Protein AF-A0A3D1F8P2-F1 (afdb_monomer_lite)

Radius of gyration: 15.71 Å; chains: 1; bounding box: 44×35×39 Å

Structure (mmCIF, N/CA/C/O backbone):
data_AF-A0A3D1F8P2-F1
#
_entry.id   AF-A0A3D1F8P2-F1
#
loop_
_atom_site.group_PDB
_atom_site.id
_atom_site.type_symbol
_atom_site.label_atom_id
_atom_site.label_alt_id
_atom_site.label_comp_id
_atom_site.label_asym_id
_atom_site.label_entity_id
_atom_site.label_seq_id
_atom_site.pdbx_PDB_ins_code
_atom_site.Cartn_x
_atom_site.Cartn_y
_atom_site.Cartn_z
_atom_site.occupancy
_atom_site.B_iso_or_equiv
_atom_site.auth_seq_id
_atom_site.auth_comp_id
_atom_site.auth_asym_id
_atom_site.auth_atom_id
_atom_site.pdbx_PDB_model_num
ATOM 1 N N . MET A 1 1 ? -7.743 -12.279 7.496 1.00 60.94 1 MET A N 1
ATOM 2 C CA . MET A 1 1 ? -7.333 -11.566 6.265 1.00 60.94 1 MET A CA 1
ATOM 3 C C . MET A 1 1 ? -6.453 -10.342 6.553 1.00 60.94 1 MET A C 1
ATOM 5 O O . MET A 1 1 ? -5.265 -10.421 6.288 1.00 60.94 1 MET A O 1
ATOM 9 N N . ALA A 1 2 ? -6.965 -9.255 7.155 1.00 74.44 2 ALA A N 1
ATOM 10 C CA . ALA A 1 2 ? -6.192 -8.013 7.368 1.00 74.44 2 ALA A CA 1
ATOM 11 C C . ALA A 1 2 ? -4.872 -8.211 8.143 1.00 74.44 2 ALA A C 1
ATOM 13 O O . ALA A 1 2 ? -3.833 -7.721 7.720 1.00 74.44 2 ALA A O 1
ATOM 14 N N . ALA A 1 3 ? -4.883 -9.006 9.221 1.00 84.06 3 ALA A N 1
ATOM 15 C CA . ALA A 1 3 ? -3.668 -9.309 9.984 1.00 84.06 3 ALA A CA 1
ATOM 16 C C . ALA A 1 3 ? -2.593 -10.033 9.151 1.00 84.06 3 ALA A C 1
ATOM 18 O O . ALA A 1 3 ? -1.409 -9.776 9.336 1.00 84.06 3 ALA A O 1
ATOM 19 N N . PHE A 1 4 ? -2.996 -10.902 8.217 1.00 87.81 4 PHE A N 1
ATOM 20 C CA . PHE A 1 4 ? -2.060 -11.574 7.317 1.00 87.81 4 PHE A CA 1
ATOM 21 C C . PHE A 1 4 ? -1.411 -10.562 6.372 1.00 87.81 4 PHE A C 1
ATOM 23 O O . PHE A 1 4 ? -0.189 -10.479 6.333 1.00 87.81 4 PHE A O 1
ATOM 30 N N . VAL A 1 5 ? -2.215 -9.742 5.686 1.00 89.81 5 VAL A N 1
ATOM 31 C CA . VAL A 1 5 ? -1.716 -8.705 4.763 1.00 89.81 5 VAL A CA 1
ATOM 32 C C . VAL A 1 5 ? -0.749 -7.764 5.483 1.00 89.81 5 VAL A C 1
ATOM 34 O O . VAL A 1 5 ? 0.358 -7.527 5.007 1.00 89.81 5 VAL A O 1
ATOM 37 N N . GLU A 1 6 ? -1.121 -7.299 6.676 1.00 89.88 6 GLU A N 1
ATOM 38 C CA . GLU A 1 6 ? -0.274 -6.432 7.497 1.00 89.88 6 GLU A CA 1
ATOM 39 C C . GLU A 1 6 ? 1.068 -7.076 7.855 1.00 89.88 6 GLU A C 1
ATOM 41 O O . GLU A 1 6 ? 2.120 -6.444 7.775 1.00 89.88 6 GLU A O 1
ATOM 46 N N . GLN A 1 7 ? 1.047 -8.341 8.265 1.00 92.94 7 GLN A N 1
ATOM 47 C CA . GLN A 1 7 ? 2.243 -9.016 8.754 1.00 92.94 7 GLN A CA 1
ATOM 48 C C . GLN A 1 7 ? 3.129 -9.544 7.635 1.00 92.94 7 GLN A C 1
ATOM 50 O O . GLN A 1 7 ? 4.332 -9.689 7.848 1.00 92.94 7 GLN A O 1
ATOM 55 N N . LYS A 1 8 ? 2.556 -9.881 6.480 1.00 95.00 8 LYS A N 1
ATOM 56 C CA . LYS A 1 8 ? 3.219 -10.686 5.450 1.00 95.00 8 LYS A CA 1
ATOM 57 C C . LYS A 1 8 ? 3.419 -9.951 4.133 1.00 95.00 8 LYS A C 1
ATOM 59 O O . LYS A 1 8 ? 4.404 -10.252 3.468 1.00 95.00 8 LYS A O 1
ATOM 64 N N . CYS A 1 9 ? 2.555 -8.995 3.799 1.00 95.06 9 CYS A N 1
ATOM 65 C CA . CYS A 1 9 ? 2.541 -8.341 2.487 1.00 95.06 9 CYS A CA 1
ATOM 66 C C . CYS A 1 9 ? 2.844 -6.837 2.548 1.00 95.06 9 CYS A C 1
ATOM 68 O O . CYS A 1 9 ? 3.105 -6.243 1.510 1.00 95.06 9 CYS A O 1
ATOM 70 N N . LEU A 1 10 ? 2.823 -6.197 3.728 1.00 95.94 10 LEU A N 1
ATOM 71 C CA . LEU A 1 10 ? 3.276 -4.807 3.843 1.00 95.94 10 LEU A CA 1
ATOM 72 C C . LEU A 1 10 ? 4.784 -4.712 3.593 1.00 95.94 10 LEU A C 1
ATOM 74 O O . LEU A 1 10 ? 5.586 -5.338 4.291 1.00 95.94 10 LEU A O 1
ATOM 78 N N . SER A 1 11 ? 5.159 -3.875 2.644 1.00 95.75 11 SER A N 1
ATOM 79 C CA . SER A 1 11 ? 6.530 -3.643 2.218 1.00 95.75 11 SER A CA 1
ATOM 80 C C . SER A 1 11 ? 6.831 -2.155 2.273 1.00 95.75 11 SER A C 1
ATOM 82 O O . SER A 1 11 ? 5.960 -1.320 2.028 1.00 95.75 11 SER A O 1
ATOM 84 N N . GLU A 1 12 ? 8.071 -1.832 2.614 1.00 96.56 12 GLU A N 1
ATOM 85 C CA . GLU A 1 12 ? 8.606 -0.482 2.542 1.00 96.56 12 GLU A CA 1
ATOM 86 C C . GLU A 1 12 ? 9.723 -0.478 1.507 1.00 96.56 12 GLU A C 1
ATOM 88 O O . GLU A 1 12 ? 10.631 -1.306 1.568 1.00 96.56 12 GLU A O 1
ATOM 93 N N . VAL A 1 13 ? 9.616 0.411 0.525 1.00 96.25 13 VAL A N 1
ATOM 94 C CA . VAL A 1 13 ? 10.505 0.447 -0.635 1.00 96.25 13 VAL A CA 1
ATOM 95 C C . VAL A 1 13 ? 10.944 1.875 -0.916 1.00 96.25 13 VAL A C 1
ATOM 97 O O . VAL A 1 13 ? 10.225 2.833 -0.629 1.00 96.25 13 VAL A O 1
ATOM 100 N N . THR A 1 14 ? 12.124 2.026 -1.512 1.00 95.69 14 THR A N 1
ATOM 101 C CA . THR A 1 14 ? 12.536 3.313 -2.080 1.00 95.69 14 THR A CA 1
ATOM 102 C C . THR A 1 14 ? 11.933 3.437 -3.473 1.00 95.69 14 THR A C 1
ATOM 104 O O . THR A 1 14 ? 12.201 2.609 -4.338 1.00 95.69 14 THR A O 1
ATOM 107 N N . PHE A 1 15 ? 11.128 4.470 -3.690 1.00 93.12 15 PHE A N 1
ATOM 108 C CA . PHE A 1 15 ? 10.532 4.800 -4.977 1.00 93.12 15 PHE A CA 1
ATOM 109 C C . PHE A 1 15 ? 11.195 6.048 -5.561 1.00 93.12 15 PHE A C 1
ATOM 111 O O . PHE A 1 15 ? 11.477 7.004 -4.833 1.00 93.12 15 PHE A O 1
ATOM 118 N N . VAL A 1 16 ? 11.433 6.035 -6.872 1.00 89.56 16 VAL A N 1
ATOM 119 C CA . VAL A 1 16 ? 11.933 7.191 -7.620 1.00 89.56 16 VAL A CA 1
ATOM 120 C C . VAL A 1 16 ? 10.774 7.759 -8.424 1.00 89.56 16 VAL A C 1
ATOM 122 O O . VAL A 1 16 ? 10.231 7.095 -9.302 1.00 89.56 16 VAL A O 1
ATOM 125 N N . THR A 1 17 ? 10.362 8.978 -8.101 1.00 82.44 17 THR A N 1
ATOM 126 C CA . THR A 1 17 ? 9.307 9.683 -8.833 1.00 82.44 17 THR A CA 1
ATOM 127 C C . THR A 1 17 ? 9.806 10.132 -10.209 1.00 82.44 17 THR A C 1
ATOM 129 O O . THR A 1 17 ? 11.007 10.196 -10.465 1.00 82.44 17 THR A O 1
ATOM 132 N N . GLY A 1 18 ? 8.886 10.507 -11.104 1.00 76.44 18 GLY A N 1
ATOM 133 C CA . GLY A 1 18 ? 9.238 10.971 -12.456 1.00 76.44 18 GLY A CA 1
ATOM 134 C C . GLY A 1 18 ? 10.118 12.232 -12.506 1.00 76.44 18 GLY A C 1
ATOM 135 O O . GLY A 1 18 ? 10.694 12.524 -13.546 1.00 76.44 18 GLY A O 1
ATOM 136 N N . ASP A 1 19 ? 10.244 12.964 -11.396 1.00 81.44 19 ASP A N 1
ATOM 137 C CA . ASP A 1 19 ? 11.149 14.108 -11.216 1.00 81.44 19 ASP A CA 1
ATOM 138 C C . ASP A 1 19 ? 12.451 13.738 -10.470 1.00 81.44 19 ASP A C 1
ATOM 140 O O . ASP A 1 19 ? 13.106 14.601 -9.888 1.00 81.44 19 ASP A O 1
ATOM 144 N N . ASN A 1 20 ? 12.831 12.454 -10.476 1.00 84.56 20 ASN A N 1
ATOM 145 C CA . ASN A 1 20 ? 14.032 11.892 -9.845 1.00 84.56 20 ASN A CA 1
ATOM 146 C C . ASN A 1 20 ? 14.136 12.071 -8.321 1.00 84.56 20 ASN A C 1
ATOM 148 O O . ASN A 1 20 ? 15.196 11.815 -7.738 1.00 84.56 20 ASN A O 1
ATOM 152 N N . ARG A 1 21 ? 13.056 12.454 -7.631 1.00 89.44 21 ARG A N 1
ATOM 153 C CA . ARG A 1 21 ? 13.056 12.459 -6.165 1.00 89.44 21 ARG A CA 1
ATOM 154 C C . ARG A 1 21 ? 12.946 11.031 -5.643 1.00 89.44 21 ARG A C 1
ATOM 156 O O . ARG A 1 21 ? 12.125 10.236 -6.092 1.00 89.44 21 ARG A O 1
ATOM 163 N N . LYS A 1 22 ? 13.780 10.711 -4.655 1.00 93.56 22 LYS A N 1
ATOM 164 C CA . LYS A 1 22 ? 13.695 9.455 -3.909 1.00 93.56 22 LYS A CA 1
ATOM 165 C C . LYS A 1 22 ? 12.769 9.647 -2.723 1.00 93.56 22 LYS A C 1
ATOM 167 O O . LYS A 1 22 ? 12.924 10.607 -1.968 1.00 93.56 22 LYS A O 1
ATOM 172 N N . MET A 1 23 ? 11.838 8.726 -2.537 1.00 94.31 23 MET A N 1
ATOM 173 C CA . MET A 1 23 ? 10.964 8.720 -1.374 1.00 94.31 23 MET A CA 1
ATOM 174 C C . MET A 1 23 ? 10.708 7.302 -0.882 1.00 94.31 23 MET A C 1
ATOM 176 O O . MET A 1 23 ? 10.646 6.358 -1.665 1.00 94.31 23 MET A O 1
ATOM 180 N N . THR A 1 24 ? 10.533 7.162 0.425 1.00 96.69 24 THR A N 1
ATOM 181 C CA . THR A 1 24 ? 10.129 5.897 1.032 1.00 96.69 24 THR A CA 1
ATOM 182 C C . THR A 1 24 ? 8.621 5.727 0.896 1.00 96.69 24 THR A C 1
ATOM 184 O O . THR A 1 24 ? 7.851 6.586 1.335 1.00 96.69 24 THR A O 1
ATOM 187 N N . VAL A 1 25 ? 8.202 4.615 0.296 1.00 97.06 25 VAL A N 1
ATOM 188 C CA . VAL A 1 25 ? 6.796 4.255 0.111 1.00 97.06 25 VAL A CA 1
ATOM 189 C C . VAL A 1 25 ? 6.524 2.951 0.843 1.00 97.06 25 VAL A C 1
ATOM 191 O O . VAL A 1 25 ? 7.180 1.939 0.616 1.00 97.06 25 VAL A O 1
ATOM 194 N N . THR A 1 26 ? 5.528 2.980 1.714 1.00 98.00 26 THR A N 1
ATOM 195 C CA . THR A 1 26 ? 5.003 1.837 2.442 1.00 98.00 26 THR A CA 1
ATOM 196 C C . THR A 1 26 ? 3.652 1.467 1.849 1.00 98.00 26 THR A C 1
ATOM 198 O O . THR A 1 26 ? 2.749 2.300 1.754 1.00 98.00 26 THR A O 1
ATOM 201 N N . GLY A 1 27 ? 3.485 0.201 1.492 1.00 97.44 27 GLY A N 1
ATOM 202 C CA . GLY A 1 27 ? 2.237 -0.304 0.941 1.00 97.44 27 GLY A CA 1
ATOM 203 C C . GLY A 1 27 ? 2.232 -1.819 0.839 1.00 97.44 27 GLY A C 1
ATOM 204 O O . GLY A 1 27 ? 3.048 -2.493 1.456 1.00 97.44 27 GLY A O 1
ATOM 205 N N . VAL A 1 28 ? 1.266 -2.359 0.113 1.00 97.19 28 VAL A N 1
ATOM 206 C CA . VAL A 1 28 ? 1.031 -3.795 -0.029 1.00 97.19 28 VAL A CA 1
ATOM 207 C C . VAL A 1 28 ? 1.723 -4.306 -1.286 1.00 97.19 28 VAL A C 1
ATOM 209 O O . VAL A 1 28 ? 1.529 -3.761 -2.371 1.00 97.19 28 VAL A O 1
ATOM 212 N N . ASP A 1 29 ? 2.507 -5.363 -1.134 1.00 96.25 29 ASP A N 1
ATOM 213 C CA . ASP A 1 29 ? 3.005 -6.183 -2.233 1.00 96.25 29 ASP A CA 1
ATOM 214 C C . ASP A 1 29 ? 1.922 -7.200 -2.660 1.00 96.25 29 ASP A C 1
ATOM 216 O O . ASP A 1 29 ? 1.106 -7.633 -1.844 1.00 96.25 29 ASP A O 1
ATOM 220 N N . PHE A 1 30 ? 1.917 -7.598 -3.934 1.00 92.56 30 PHE A N 1
ATOM 221 C CA . PHE A 1 30 ? 1.011 -8.614 -4.487 1.00 92.56 30 PHE A CA 1
ATOM 222 C C . PHE A 1 30 ? 1.162 -9.980 -3.812 1.00 92.56 30 PHE A C 1
ATOM 224 O O . PHE A 1 30 ? 0.223 -10.773 -3.788 1.00 92.56 30 PHE A O 1
ATOM 231 N N . VAL A 1 31 ? 2.347 -10.266 -3.274 1.00 93.00 31 VAL A N 1
ATOM 232 C CA . VAL A 1 31 ? 2.666 -11.537 -2.621 1.00 93.00 31 VAL A CA 1
ATOM 233 C C . VAL A 1 31 ? 3.303 -11.295 -1.259 1.00 93.00 31 VAL A C 1
ATOM 235 O O . VAL A 1 31 ? 3.792 -10.205 -0.964 1.00 93.00 31 VAL A O 1
ATOM 238 N N . ASP A 1 32 ? 3.321 -12.318 -0.406 1.00 93.81 32 ASP A N 1
ATOM 239 C CA . ASP A 1 32 ? 4.055 -12.215 0.849 1.00 93.81 32 ASP A CA 1
ATOM 240 C C . ASP A 1 32 ? 5.579 -12.158 0.632 1.00 93.81 32 ASP A C 1
ATOM 242 O O . ASP A 1 32 ? 6.113 -12.586 -0.394 1.00 93.81 32 ASP A O 1
ATOM 246 N N . ARG A 1 33 ? 6.307 -11.662 1.639 1.00 91.75 33 ARG A N 1
ATOM 247 C CA . ARG A 1 33 ? 7.769 -11.489 1.565 1.00 91.75 33 ARG A CA 1
ATOM 248 C C . ARG A 1 33 ? 8.543 -12.780 1.271 1.00 91.75 33 ARG A C 1
ATOM 250 O O . ARG A 1 33 ? 9.602 -12.705 0.654 1.00 91.75 33 ARG A O 1
ATOM 257 N N . ASN A 1 34 ? 8.068 -13.950 1.705 1.00 92.44 34 ASN A N 1
ATOM 258 C CA . ASN A 1 34 ? 8.744 -15.215 1.397 1.00 92.44 34 ASN A CA 1
ATOM 259 C C . ASN A 1 34 ? 8.538 -15.577 -0.072 1.00 92.44 34 ASN A C 1
ATOM 261 O O . ASN A 1 34 ? 9.479 -16.004 -0.743 1.00 92.44 34 ASN A O 1
ATOM 265 N N . ARG A 1 35 ? 7.328 -15.352 -0.592 1.00 92.56 35 ARG A N 1
ATOM 266 C CA . ARG A 1 35 ? 7.043 -15.563 -2.007 1.00 92.56 35 ARG A CA 1
ATOM 267 C C . ARG A 1 35 ? 7.836 -14.603 -2.889 1.00 92.56 35 ARG A C 1
ATOM 269 O O . ARG A 1 35 ? 8.432 -15.078 -3.850 1.00 92.56 35 ARG A O 1
ATOM 276 N N . ALA A 1 36 ? 7.932 -13.319 -2.541 1.00 92.50 36 ALA A N 1
ATOM 277 C CA . ALA A 1 36 ? 8.758 -12.351 -3.274 1.00 92.50 36 ALA A CA 1
ATOM 278 C C . ALA A 1 36 ? 10.218 -12.831 -3.402 1.00 92.50 36 ALA A C 1
ATOM 280 O O . ALA A 1 36 ? 10.756 -12.885 -4.507 1.00 92.50 36 ALA A O 1
ATOM 281 N N . LYS A 1 37 ? 10.806 -13.322 -2.298 1.00 91.56 37 LYS A N 1
ATOM 282 C CA . LYS A 1 37 ? 12.144 -13.942 -2.300 1.00 91.56 37 LYS A CA 1
ATOM 283 C C . LYS A 1 37 ? 12.225 -15.168 -3.208 1.00 91.56 37 LYS A C 1
ATOM 285 O O . LYS A 1 37 ? 13.173 -15.291 -3.972 1.00 91.56 37 LYS A O 1
ATOM 290 N N . SER A 1 38 ? 11.232 -16.060 -3.160 1.00 93.12 38 SER A N 1
ATOM 291 C CA . SER A 1 38 ? 11.202 -17.251 -4.028 1.00 93.12 38 SER A CA 1
ATOM 292 C C . SER A 1 38 ? 11.075 -16.919 -5.519 1.00 93.12 38 SER A C 1
ATOM 294 O O . SER A 1 38 ? 11.456 -17.728 -6.356 1.00 93.12 38 SER A O 1
ATOM 296 N N . LEU A 1 39 ? 10.537 -15.740 -5.847 1.00 92.12 39 LEU A N 1
ATOM 297 C CA . LEU A 1 39 ? 10.445 -15.216 -7.210 1.00 92.12 39 LEU A CA 1
ATOM 298 C C . LEU A 1 39 ? 11.720 -14.473 -7.640 1.00 92.12 39 LEU A C 1
ATOM 300 O O . LEU A 1 39 ? 11.776 -13.979 -8.761 1.00 92.12 39 LEU A O 1
ATOM 304 N N . GLY A 1 40 ? 12.727 -14.368 -6.766 1.00 92.12 40 GLY A N 1
ATOM 305 C CA . GLY A 1 40 ? 13.995 -13.712 -7.075 1.00 92.12 40 GLY A CA 1
ATOM 306 C C . GLY A 1 40 ? 13.882 -12.202 -7.276 1.00 92.12 40 GLY A C 1
ATOM 307 O O . GLY A 1 40 ? 14.703 -11.634 -7.992 1.00 92.12 40 GLY A O 1
ATOM 308 N N . ARG A 1 41 ? 12.879 -11.544 -6.675 1.00 92.50 41 ARG A N 1
ATOM 309 C CA . ARG A 1 41 ? 12.717 -10.089 -6.772 1.00 92.50 41 ARG A CA 1
ATOM 310 C C . ARG A 1 41 ? 12.660 -9.399 -5.418 1.00 92.50 41 ARG A C 1
ATOM 312 O O . ARG A 1 41 ? 12.205 -9.964 -4.420 1.00 92.50 41 ARG A O 1
ATOM 319 N N . GLU A 1 42 ? 13.053 -8.134 -5.430 1.00 92.06 42 GLU A N 1
ATOM 320 C CA . GLU A 1 42 ? 12.872 -7.242 -4.295 1.00 92.06 42 GLU A CA 1
ATOM 321 C C . GLU A 1 42 ? 11.380 -6.986 -4.016 1.00 92.06 42 GLU A C 1
ATOM 323 O O . GLU A 1 42 ? 10.532 -7.104 -4.918 1.00 92.06 42 GLU A O 1
ATOM 328 N N . PRO A 1 43 ? 11.026 -6.626 -2.770 1.00 93.94 43 PRO A N 1
ATOM 329 C CA . PRO A 1 43 ? 9.685 -6.166 -2.453 1.00 93.94 43 PRO A CA 1
ATOM 330 C C . PRO A 1 43 ? 9.287 -4.963 -3.314 1.00 93.94 43 PRO A C 1
ATOM 332 O O . PRO A 1 43 ? 10.108 -4.101 -3.631 1.00 93.94 43 PRO A O 1
ATOM 335 N N . LEU A 1 44 ? 8.005 -4.882 -3.651 1.00 95.56 44 LEU A N 1
ATOM 336 C CA . LEU A 1 44 ? 7.410 -3.749 -4.357 1.00 95.56 44 LEU A CA 1
ATOM 337 C C . LEU A 1 44 ? 6.112 -3.331 -3.669 1.00 95.56 44 LEU A C 1
ATOM 339 O O . LEU A 1 44 ? 5.545 -4.072 -2.868 1.00 95.56 44 LEU A O 1
ATOM 343 N N . VAL A 1 45 ? 5.622 -2.141 -4.000 1.00 97.12 45 VAL A N 1
ATOM 344 C CA . VAL A 1 45 ? 4.307 -1.665 -3.568 1.00 97.12 45 VAL A CA 1
ATOM 345 C C . VAL A 1 45 ? 3.370 -1.591 -4.766 1.00 97.12 45 VAL A C 1
ATOM 347 O O . VAL A 1 45 ? 3.678 -0.937 -5.760 1.00 97.12 45 VAL A O 1
ATOM 350 N N . SER A 1 46 ? 2.216 -2.244 -4.650 1.00 96.12 46 SER A N 1
ATOM 351 C CA . SER A 1 46 ? 1.077 -2.107 -5.553 1.00 96.12 46 SER A CA 1
ATOM 352 C C . SER A 1 46 ? 0.139 -1.016 -5.050 1.00 96.12 46 SER A C 1
ATOM 354 O O . SER A 1 46 ? -0.376 -1.097 -3.931 1.00 96.12 46 SER A O 1
ATOM 356 N N . PHE A 1 47 ? -0.120 0.005 -5.866 1.00 95.50 47 PHE A N 1
ATOM 357 C CA . PHE A 1 47 ? -0.981 1.115 -5.449 1.00 95.50 47 PHE A CA 1
ATOM 358 C C . PHE A 1 47 ? -2.443 0.686 -5.312 1.00 95.50 47 PHE A C 1
ATOM 360 O O . PHE A 1 47 ? -3.101 1.087 -4.356 1.00 95.50 47 PHE A O 1
ATOM 367 N N . GLU A 1 48 ? -2.924 -0.190 -6.195 1.00 94.38 48 GLU A N 1
ATOM 368 C CA . GLU A 1 48 ? -4.269 -0.771 -6.128 1.00 94.38 48 GLU A CA 1
ATOM 369 C C . GLU A 1 48 ? -4.514 -1.488 -4.795 1.00 94.38 48 GLU A C 1
ATOM 371 O O . GLU A 1 48 ? -5.373 -1.073 -4.015 1.00 94.38 48 GLU A O 1
ATOM 376 N N . TRP A 1 49 ? -3.701 -2.501 -4.483 1.00 94.94 49 TRP A N 1
ATOM 377 C CA . TRP A 1 49 ? -3.861 -3.293 -3.260 1.00 94.94 49 TRP A CA 1
ATOM 378 C C . TRP A 1 49 ? -3.655 -2.453 -1.998 1.00 94.94 49 TRP A C 1
ATOM 380 O O . TRP A 1 49 ? -4.316 -2.666 -0.978 1.00 94.94 49 TRP A O 1
ATOM 390 N N . SER A 1 50 ? -2.776 -1.451 -2.063 1.00 97.12 50 SER A N 1
ATOM 391 C CA . SER A 1 50 ? -2.550 -0.533 -0.946 1.00 97.12 50 SER A CA 1
ATOM 392 C C . SER A 1 50 ? -3.753 0.377 -0.693 1.00 97.12 50 SER A C 1
ATOM 394 O O . SER A 1 50 ? -4.172 0.533 0.456 1.00 97.12 50 SER A O 1
ATOM 396 N N . PHE A 1 51 ? -4.356 0.955 -1.734 1.00 95.75 51 PHE A N 1
ATOM 397 C CA . PHE A 1 51 ? -5.566 1.762 -1.572 1.00 95.75 51 PHE A CA 1
ATOM 398 C C . PHE A 1 51 ? -6.782 0.912 -1.195 1.00 95.75 51 PHE A C 1
ATOM 400 O O . PHE A 1 51 ? -7.595 1.346 -0.378 1.00 95.75 51 PHE A O 1
ATOM 407 N N . GLN A 1 52 ? -6.872 -0.326 -1.681 1.00 93.25 52 GLN A N 1
ATOM 408 C CA . GLN A 1 52 ? -7.893 -1.273 -1.241 1.00 93.25 52 GLN A CA 1
ATOM 409 C C . GLN A 1 52 ? -7.756 -1.599 0.256 1.00 93.25 52 GLN A C 1
ATOM 411 O O . GLN A 1 52 ? -8.758 -1.612 0.972 1.00 93.25 52 GLN A O 1
ATOM 416 N N . LEU A 1 53 ? -6.530 -1.768 0.771 1.00 94.62 53 LEU A N 1
ATOM 417 C CA . LEU A 1 53 ? -6.288 -1.919 2.211 1.00 94.62 53 LEU A CA 1
ATOM 418 C C . LEU A 1 53 ? -6.667 -0.651 2.994 1.00 94.62 53 LEU A C 1
ATOM 420 O O . LEU A 1 53 ? -7.267 -0.747 4.065 1.00 94.62 53 LEU A O 1
ATOM 424 N N . ALA A 1 54 ? -6.364 0.538 2.465 1.00 94.94 54 ALA A N 1
ATOM 425 C CA . ALA A 1 54 ? -6.788 1.797 3.077 1.00 94.94 54 ALA A CA 1
ATOM 426 C C . ALA A 1 54 ? -8.322 1.912 3.152 1.00 94.94 54 ALA A C 1
ATOM 428 O O . ALA A 1 54 ? -8.844 2.378 4.168 1.00 94.94 54 ALA A O 1
ATOM 429 N N . ASN A 1 55 ? -9.039 1.446 2.123 1.00 92.19 55 ASN A N 1
ATOM 430 C CA . ASN A 1 55 ? -10.500 1.386 2.130 1.00 92.19 55 ASN A CA 1
ATOM 431 C C . ASN A 1 55 ? -11.025 0.359 3.148 1.00 92.19 55 ASN A C 1
ATOM 433 O O . 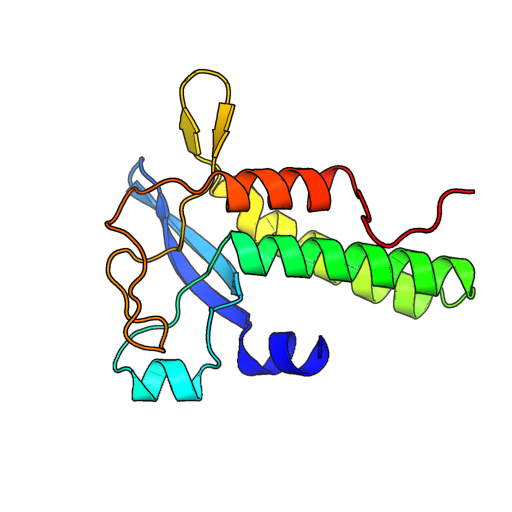ASN A 1 55 ? -11.932 0.656 3.920 1.00 92.19 55 ASN A O 1
ATOM 437 N N . ALA A 1 56 ? -10.398 -0.818 3.236 1.00 91.69 56 ALA A N 1
ATOM 438 C CA . ALA A 1 56 ? -10.748 -1.826 4.237 1.00 91.69 56 ALA A CA 1
ATOM 439 C C . ALA A 1 56 ? -10.571 -1.305 5.675 1.00 91.69 56 ALA A C 1
ATOM 441 O O . ALA A 1 56 ? -11.407 -1.565 6.540 1.00 91.69 56 ALA A O 1
ATOM 442 N N . TYR A 1 57 ? -9.519 -0.524 5.944 1.00 93.94 57 TYR A N 1
ATOM 443 C CA . TYR A 1 57 ? -9.355 0.135 7.241 1.00 93.94 57 TYR A CA 1
ATOM 444 C C . TYR A 1 57 ? -10.453 1.149 7.544 1.00 93.94 57 TYR A C 1
ATOM 446 O O . TYR A 1 57 ? -10.844 1.253 8.702 1.00 93.94 57 TYR A O 1
ATOM 454 N N . LEU A 1 58 ? -10.963 1.870 6.544 1.00 92.62 58 LEU A N 1
ATOM 455 C CA . LEU A 1 58 ? -12.094 2.768 6.759 1.00 92.62 58 LEU A CA 1
ATOM 456 C C . LEU A 1 58 ? -13.366 2.002 7.133 1.00 92.62 58 LEU A C 1
ATOM 458 O O . LEU A 1 58 ? -14.076 2.422 8.043 1.00 92.62 58 LEU A O 1
ATOM 462 N N . ARG A 1 59 ? -13.655 0.884 6.458 1.00 90.81 59 ARG A N 1
ATOM 463 C CA . ARG A 1 59 ? -14.813 0.054 6.815 1.00 90.81 59 ARG A CA 1
ATOM 464 C C . ARG A 1 59 ? -14.684 -0.463 8.245 1.00 90.81 59 ARG A C 1
ATOM 466 O O . ARG A 1 59 ?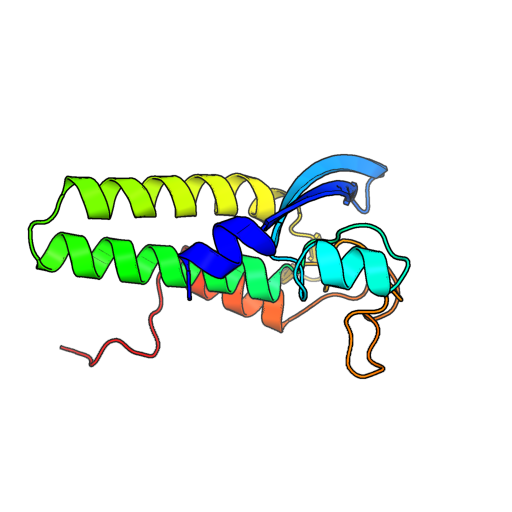 -15.581 -0.248 9.048 1.00 90.81 59 ARG A O 1
ATOM 473 N N . LEU A 1 60 ? -13.524 -1.012 8.610 1.00 91.94 60 LEU A N 1
ATOM 474 C CA . LEU A 1 60 ? -13.277 -1.457 9.986 1.00 91.94 60 LEU A CA 1
ATOM 475 C C . LEU A 1 60 ? -13.386 -0.315 11.003 1.00 91.94 60 LEU A C 1
ATOM 477 O O . LEU A 1 60 ? -13.904 -0.523 12.094 1.00 91.94 60 LEU A O 1
ATOM 481 N N . GLU A 1 61 ? -12.899 0.881 10.672 1.00 94.00 61 GLU A N 1
ATOM 482 C CA . GLU A 1 61 ? -13.094 2.073 11.498 1.00 94.00 61 GLU A CA 1
ATOM 483 C C . GLU A 1 61 ? -14.587 2.310 11.766 1.00 94.00 61 GLU A C 1
ATOM 485 O O . GLU A 1 61 ? -14.973 2.324 12.932 1.00 94.00 61 GLU A O 1
ATOM 490 N N . ARG A 1 62 ? -15.413 2.395 10.715 1.00 92.31 62 ARG A N 1
ATOM 491 C CA . ARG A 1 62 ? -16.864 2.633 10.811 1.00 92.31 62 ARG A CA 1
ATOM 492 C C . ARG A 1 62 ? -17.604 1.529 11.562 1.00 92.31 62 ARG A C 1
ATOM 494 O O . ARG A 1 62 ? -18.385 1.833 12.458 1.00 92.31 62 ARG A O 1
ATOM 501 N N . ASP A 1 63 ? -17.316 0.264 11.259 1.00 92.69 63 ASP A N 1
ATOM 502 C CA . ASP A 1 63 ? -17.935 -0.881 11.940 1.00 92.69 63 ASP A CA 1
ATOM 503 C C . ASP A 1 63 ? -17.658 -0.823 13.451 1.00 92.69 63 ASP A C 1
ATOM 505 O O . ASP A 1 63 ? -18.548 -1.019 14.278 1.00 92.69 63 ASP A O 1
ATOM 509 N N . PHE A 1 64 ? -16.419 -0.505 13.848 1.00 95.62 64 PHE A N 1
ATOM 510 C CA . PHE A 1 64 ? -16.090 -0.375 15.265 1.00 95.62 64 PHE A CA 1
ATOM 511 C C . PHE A 1 64 ? -16.666 0.889 15.913 1.00 95.62 64 PHE A C 1
ATOM 513 O O . PHE A 1 64 ? -16.893 0.861 17.122 1.00 95.62 64 PHE A O 1
ATOM 520 N N . GLU A 1 65 ? -16.915 1.968 15.167 1.00 95.56 65 GLU A N 1
ATOM 521 C CA . GLU A 1 65 ? -17.648 3.137 15.677 1.00 95.56 65 GLU A CA 1
ATOM 522 C C . GLU A 1 65 ? -19.109 2.796 15.962 1.00 95.56 65 GLU A C 1
ATOM 524 O O . GLU A 1 65 ? -19.578 3.067 17.066 1.00 95.56 65 GLU A O 1
ATOM 529 N N . GLN A 1 66 ? -19.788 2.124 15.029 1.00 94.50 66 GLN A N 1
ATOM 530 C CA . GL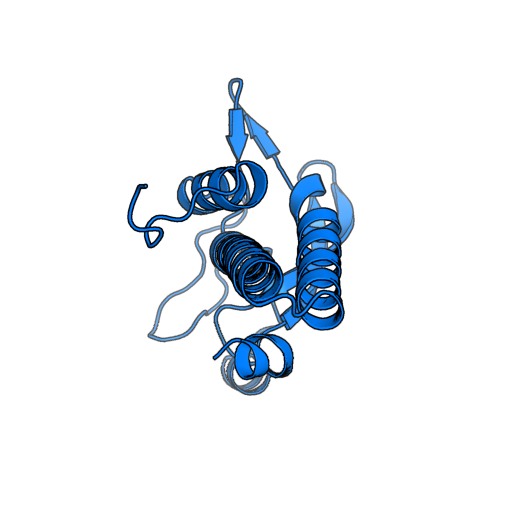N A 1 66 ? -21.177 1.680 15.193 1.00 94.50 66 GLN A CA 1
ATOM 531 C C . GLN A 1 66 ? -21.346 0.731 16.388 1.00 94.50 66 GLN A C 1
ATOM 533 O O . GLN A 1 66 ? -22.335 0.798 17.110 1.00 94.50 66 GLN A O 1
ATOM 538 N N . LEU A 1 67 ? -20.343 -0.110 16.655 1.00 96.69 67 LEU A N 1
ATOM 539 C CA . LEU A 1 67 ? -20.323 -1.011 17.813 1.00 96.69 67 LEU A CA 1
ATOM 540 C C . LEU A 1 67 ? -19.887 -0.334 19.130 1.00 96.69 67 LEU A C 1
ATOM 542 O O . LEU A 1 67 ? -19.675 -1.029 20.125 1.00 96.69 67 LEU A O 1
ATOM 546 N N . GLY A 1 68 ? -19.651 0.983 19.150 1.00 97.56 68 GLY A N 1
ATOM 547 C CA . GLY A 1 68 ? -19.165 1.713 20.330 1.00 97.56 68 GLY A CA 1
ATOM 548 C C . GLY A 1 68 ? -17.722 1.373 20.742 1.00 97.56 68 GLY A C 1
ATOM 549 O O . GLY A 1 68 ? -17.244 1.776 21.804 1.00 97.56 68 GLY A O 1
ATOM 550 N N . GLN A 1 69 ? -16.974 0.646 19.909 1.00 98.12 69 GLN A N 1
ATOM 551 C CA . GLN A 1 69 ? -15.609 0.186 20.183 1.00 98.12 69 GLN A CA 1
ATOM 552 C C . GLN A 1 69 ? -14.568 1.244 19.780 1.00 98.12 69 GLN A C 1
ATOM 554 O O . GLN A 1 69 ? -13.664 0.994 18.975 1.00 98.12 69 GLN A O 1
ATOM 559 N N . VAL A 1 70 ? -14.644 2.421 20.409 1.00 97.00 70 VAL A N 1
ATOM 560 C CA . VAL A 1 70 ? -13.864 3.633 20.075 1.00 97.00 70 VAL A CA 1
ATOM 561 C C . VAL A 1 70 ? -12.357 3.376 19.936 1.00 97.00 70 VAL A C 1
ATOM 563 O O . VAL A 1 70 ? -11.706 3.886 19.022 1.00 97.00 70 VAL A O 1
ATOM 566 N N . ARG A 1 71 ? -11.766 2.546 20.81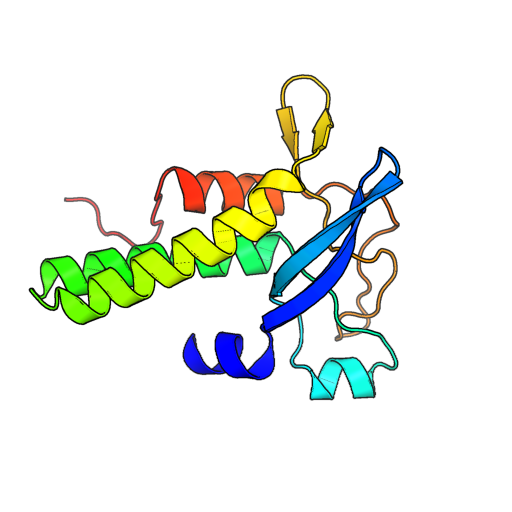1 1.00 97.69 71 ARG A N 1
ATOM 567 C CA . ARG A 1 71 ? -10.327 2.221 20.745 1.00 97.69 71 ARG A CA 1
ATOM 568 C C . ARG A 1 71 ? -9.954 1.478 19.459 1.00 97.69 71 ARG A C 1
ATOM 570 O O . ARG A 1 71 ? -8.900 1.751 18.883 1.00 97.69 71 ARG A O 1
ATOM 577 N N . LYS A 1 72 ? -10.797 0.545 19.003 1.00 96.94 72 LYS A N 1
ATOM 578 C CA . LYS A 1 72 ? -10.553 -0.211 17.767 1.00 96.94 72 LYS A CA 1
ATOM 579 C C . LYS A 1 72 ? -10.792 0.661 16.540 1.00 96.94 72 LYS A C 1
ATOM 581 O O . LYS A 1 72 ? -9.944 0.654 15.652 1.00 96.94 72 LYS A O 1
ATOM 586 N N . ALA A 1 73 ? -11.844 1.475 16.540 1.00 97.00 73 ALA A N 1
ATOM 587 C CA . ALA A 1 73 ? -12.076 2.464 15.490 1.00 97.00 73 ALA A CA 1
ATOM 588 C C . ALA A 1 73 ? -10.856 3.381 15.299 1.00 97.00 73 ALA A C 1
ATOM 590 O O . ALA A 1 73 ? -10.265 3.443 14.219 1.00 97.00 73 ALA A O 1
ATOM 591 N N . LYS A 1 74 ? -10.370 3.985 16.395 1.00 97.81 74 LYS A N 1
ATOM 592 C CA . LYS A 1 74 ? -9.172 4.839 16.385 1.00 97.81 74 LYS A CA 1
ATOM 593 C C . LYS A 1 74 ? -7.932 4.111 15.856 1.00 97.81 74 LYS A C 1
ATOM 595 O O . LYS A 1 74 ? -7.142 4.703 15.122 1.00 97.81 74 LYS A O 1
ATOM 600 N N . LYS A 1 75 ? -7.748 2.830 16.199 1.00 97.38 75 LYS A N 1
ATOM 601 C CA . LYS A 1 75 ? -6.638 2.010 15.683 1.00 97.38 75 LYS A CA 1
ATOM 602 C C . LYS A 1 75 ? -6.663 1.936 14.154 1.00 97.38 75 LYS A C 1
ATOM 604 O O . LYS A 1 75 ? -5.617 2.126 13.534 1.00 97.38 75 LYS A O 1
ATOM 609 N N . TYR A 1 76 ? -7.819 1.672 13.549 1.00 95.81 76 TYR A N 1
ATOM 610 C CA . TYR A 1 76 ? -7.929 1.561 12.092 1.00 95.81 76 TYR A CA 1
ATOM 611 C C . TYR A 1 76 ? -7.863 2.914 11.384 1.00 95.81 76 TYR A C 1
ATOM 613 O O . TYR A 1 76 ? -7.163 3.015 10.375 1.00 95.81 76 TYR A O 1
ATOM 621 N N . ARG A 1 77 ? -8.416 3.976 11.985 1.00 96.38 77 ARG A N 1
ATOM 622 C CA . ARG A 1 77 ? -8.210 5.362 11.531 1.00 96.38 77 ARG A CA 1
ATOM 623 C C . ARG A 1 77 ? -6.725 5.698 11.387 1.00 96.38 77 ARG A C 1
ATOM 625 O O . ARG A 1 77 ? -6.288 6.166 10.338 1.00 96.38 77 ARG A O 1
ATOM 632 N N . ILE A 1 78 ? -5.928 5.417 12.422 1.00 97.81 78 ILE A N 1
ATOM 633 C CA . ILE A 1 78 ? -4.481 5.689 12.418 1.00 97.81 78 ILE A CA 1
ATOM 634 C C . ILE A 1 78 ? -3.773 4.881 11.326 1.00 97.81 78 ILE A C 1
ATOM 636 O O . ILE A 1 78 ? -2.919 5.417 10.620 1.00 97.81 78 ILE A O 1
ATOM 640 N N . LYS A 1 79 ? -4.115 3.597 11.168 1.00 96.69 79 LYS A N 1
ATOM 641 C CA . LYS A 1 79 ? -3.533 2.743 10.122 1.00 96.69 79 LYS A CA 1
ATOM 642 C C . LYS A 1 79 ? -3.833 3.274 8.721 1.00 96.69 79 LYS A C 1
ATOM 644 O O . LYS A 1 79 ? -2.910 3.405 7.920 1.00 96.69 79 LYS A O 1
ATOM 649 N N . ARG A 1 80 ? -5.088 3.648 8.456 1.00 95.56 80 ARG A N 1
ATOM 650 C CA . ARG A 1 80 ? -5.508 4.284 7.202 1.00 95.56 80 ARG A CA 1
ATOM 651 C C . ARG A 1 80 ? -4.726 5.564 6.937 1.00 95.56 80 ARG A C 1
ATOM 653 O O . ARG A 1 80 ? -4.157 5.711 5.863 1.00 95.56 80 ARG A O 1
ATOM 660 N N . GLN A 1 81 ? -4.656 6.466 7.914 1.00 96.94 81 GLN A N 1
ATOM 661 C CA . GLN A 1 81 ? -3.949 7.742 7.770 1.00 96.94 81 GLN A CA 1
ATOM 662 C C . GLN A 1 81 ? -2.459 7.551 7.468 1.00 96.94 81 GLN A C 1
ATOM 664 O O . GLN A 1 81 ? -1.928 8.226 6.590 1.00 96.94 81 GLN A O 1
ATOM 669 N N . LYS A 1 82 ? -1.789 6.614 8.153 1.00 97.19 82 LYS A N 1
ATOM 670 C CA . LYS A 1 82 ? -0.381 6.285 7.883 1.00 97.19 82 LYS A CA 1
ATOM 671 C C . LYS A 1 82 ? -0.180 5.790 6.453 1.00 97.19 82 LYS A C 1
ATOM 673 O O . LYS A 1 82 ? 0.723 6.267 5.772 1.00 97.19 82 LYS A O 1
ATOM 678 N N . LEU A 1 83 ? -1.039 4.878 6.000 1.00 96.94 83 LEU A N 1
ATOM 679 C CA . LEU A 1 83 ? -0.957 4.316 4.657 1.00 96.94 83 LEU A CA 1
ATOM 680 C C . LEU A 1 83 ? -1.216 5.390 3.587 1.00 96.94 83 LEU A C 1
ATOM 682 O O . LEU A 1 83 ? -0.401 5.569 2.690 1.00 96.94 83 LEU A O 1
ATOM 686 N N . LEU A 1 84 ? -2.275 6.193 3.734 1.00 96.69 84 LEU A N 1
ATOM 687 C CA . LEU A 1 84 ? -2.569 7.299 2.814 1.00 96.69 84 LEU A CA 1
ATOM 688 C C . LEU A 1 84 ? -1.442 8.340 2.773 1.00 96.69 84 LEU A C 1
ATOM 690 O O . LEU A 1 84 ? -1.074 8.792 1.693 1.00 96.69 84 LEU A O 1
ATOM 694 N N . LYS A 1 85 ? -0.843 8.686 3.920 1.00 96.94 85 LYS A N 1
ATOM 695 C CA . LYS A 1 85 ? 0.300 9.612 3.969 1.00 96.94 85 LYS A CA 1
ATOM 696 C C . LYS A 1 85 ? 1.489 9.109 3.144 1.00 96.94 85 LYS A C 1
ATOM 698 O O . LYS A 1 85 ? 2.224 9.927 2.600 1.00 96.94 85 LYS A O 1
ATOM 703 N N . SER A 1 86 ? 1.670 7.793 3.054 1.00 96.94 86 SER A N 1
ATOM 704 C CA . SER A 1 86 ? 2.734 7.191 2.254 1.00 96.94 86 SER A CA 1
ATOM 705 C C . SER A 1 86 ? 2.395 7.121 0.761 1.00 96.94 86 SER A C 1
ATOM 707 O O . SER A 1 86 ? 3.245 7.421 -0.072 1.00 96.94 86 SER A O 1
ATOM 709 N N . LEU A 1 87 ? 1.148 6.785 0.415 1.00 96.00 87 LEU A N 1
ATOM 710 C CA . LEU A 1 87 ? 0.735 6.571 -0.977 1.00 96.00 87 LEU A CA 1
ATOM 711 C C . LEU A 1 87 ? 0.449 7.870 -1.738 1.00 96.00 87 LEU A C 1
ATOM 713 O O . LEU A 1 87 ? 0.827 8.000 -2.899 1.00 96.00 87 LEU A O 1
ATOM 717 N N . LEU A 1 88 ? -0.239 8.833 -1.112 1.00 94.56 88 LEU A N 1
ATOM 718 C CA . LEU A 1 88 ? -0.747 10.024 -1.804 1.00 94.56 88 LEU A CA 1
ATOM 719 C C . LEU A 1 88 ? 0.334 10.865 -2.504 1.00 94.56 88 LEU A C 1
ATOM 721 O O . LEU A 1 88 ? 0.066 11.303 -3.624 1.00 94.56 88 LEU A O 1
ATOM 725 N N . PRO A 1 89 ? 1.539 11.076 -1.933 1.00 93.06 89 PRO A N 1
ATOM 726 C CA . PRO A 1 89 ? 2.566 11.882 -2.592 1.00 93.06 89 PRO A CA 1
ATOM 727 C C . PRO A 1 89 ? 3.123 11.268 -3.886 1.00 93.06 89 PRO A C 1
ATOM 729 O O . PRO A 1 89 ? 3.776 11.977 -4.645 1.00 93.06 89 PRO A O 1
ATOM 732 N N . VAL A 1 90 ? 2.855 9.984 -4.157 1.00 92.69 90 VAL A N 1
ATOM 733 C CA . VAL A 1 90 ? 3.292 9.289 -5.382 1.00 92.69 90 VAL A CA 1
ATOM 734 C C . VAL A 1 90 ? 2.391 9.598 -6.589 1.00 92.69 90 VAL A C 1
ATOM 736 O O . VAL A 1 90 ? 2.688 9.195 -7.711 1.00 92.69 90 VAL A O 1
ATOM 739 N N . ALA A 1 91 ? 1.279 10.312 -6.389 1.00 91.88 91 ALA A N 1
ATOM 740 C CA . ALA A 1 91 ? 0.351 10.634 -7.466 1.00 91.88 91 ALA A CA 1
ATOM 741 C C . ALA A 1 91 ? 1.045 11.405 -8.602 1.00 91.88 91 ALA A C 1
ATOM 743 O O . ALA A 1 91 ? 1.685 12.437 -8.390 1.00 91.88 91 ALA A O 1
ATOM 744 N N . ILE A 1 92 ? 0.862 10.926 -9.828 1.00 89.75 92 ILE A N 1
ATOM 745 C CA . ILE A 1 92 ? 1.377 11.529 -11.052 1.00 89.75 92 ILE A CA 1
ATOM 746 C C . ILE A 1 92 ? 0.252 12.343 -11.689 1.00 89.75 92 ILE A C 1
ATOM 748 O O . ILE A 1 92 ? -0.828 11.823 -11.973 1.00 89.75 92 ILE A O 1
ATOM 752 N N . LYS A 1 93 ? 0.512 13.629 -11.932 1.00 88.00 93 LYS A N 1
ATOM 753 C CA . LYS A 1 93 ? -0.399 14.516 -12.665 1.00 88.00 93 LYS A CA 1
ATOM 754 C C . LYS A 1 93 ? -0.229 14.311 -14.168 1.00 88.00 93 LYS A C 1
ATOM 756 O O . LYS A 1 93 ? 0.883 14.454 -14.669 1.00 88.00 93 LYS A O 1
ATOM 761 N N . ARG A 1 94 ? -1.321 14.027 -14.879 1.00 82.44 94 ARG A N 1
ATOM 762 C CA . ARG A 1 94 ? -1.386 13.941 -16.350 1.00 82.44 94 ARG A CA 1
ATOM 763 C C . ARG A 1 94 ? -2.739 14.457 -16.827 1.00 82.44 94 ARG A C 1
ATOM 765 O O . ARG A 1 94 ? -3.751 14.076 -16.256 1.00 82.44 94 ARG A O 1
ATOM 772 N N . GLU A 1 95 ? -2.743 15.310 -17.853 1.00 78.50 95 GLU A N 1
ATOM 773 C CA . GLU A 1 95 ? -3.952 15.699 -18.611 1.00 78.50 95 GLU A CA 1
ATOM 774 C C . GLU A 1 95 ? -5.154 16.114 -17.733 1.00 78.50 95 GLU A C 1
ATOM 776 O O . GLU A 1 95 ? -6.289 15.711 -17.956 1.00 78.50 95 GLU A O 1
ATOM 781 N N . GLY A 1 96 ? -4.903 16.910 -16.687 1.00 78.25 96 GLY A N 1
ATOM 782 C CA . GLY A 1 96 ? -5.952 17.394 -15.777 1.00 78.25 96 GLY A CA 1
ATOM 783 C C . GLY A 1 96 ? -6.407 16.393 -14.705 1.00 78.25 96 GLY A C 1
ATOM 784 O O . GLY A 1 96 ? -7.224 16.749 -13.859 1.00 78.25 96 GLY A O 1
ATOM 785 N N . GLY A 1 97 ? -5.850 15.180 -14.683 1.00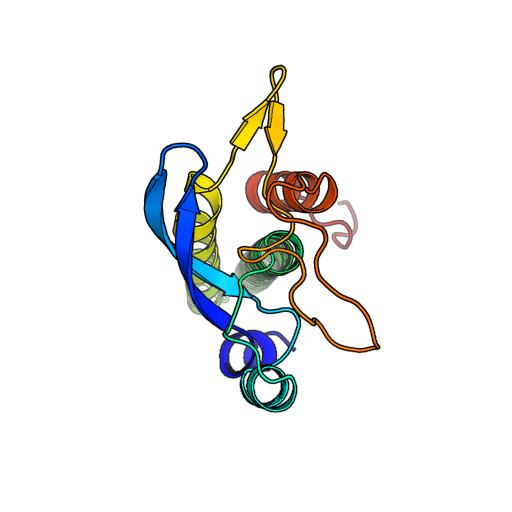 82.00 97 GLY A N 1
ATOM 786 C CA . GLY A 1 97 ? -6.125 14.142 -13.692 1.00 82.00 97 GLY A CA 1
ATOM 787 C C . GLY A 1 97 ? -4.916 13.756 -12.835 1.00 82.00 97 GLY A C 1
ATOM 788 O O . GLY A 1 97 ? -3.768 14.138 -13.091 1.00 82.00 97 GLY A O 1
ATOM 789 N N . LEU A 1 98 ? -5.193 12.965 -11.797 1.00 87.06 98 LEU A N 1
ATOM 790 C CA . LEU A 1 98 ? -4.193 12.259 -10.997 1.00 87.06 98 LEU A CA 1
ATOM 791 C C . LEU A 1 98 ? -4.287 10.766 -11.294 1.00 87.06 98 LEU A C 1
ATOM 793 O O . LEU A 1 98 ? -5.376 10.198 -11.289 1.00 87.06 98 LEU A O 1
ATOM 797 N N . SER A 1 99 ? -3.139 10.130 -11.492 1.00 90.62 99 SER A N 1
ATOM 798 C CA . SER A 1 99 ? -3.030 8.679 -11.585 1.00 90.62 99 SER A CA 1
ATOM 799 C C . SER A 1 99 ? -1.880 8.178 -10.726 1.00 90.62 99 SER A C 1
ATOM 801 O O . SER A 1 99 ? -1.006 8.941 -10.321 1.00 90.62 99 SER A O 1
ATOM 803 N N . TYR A 1 100 ? -1.862 6.879 -10.463 1.00 93.06 100 TYR A N 1
ATOM 804 C CA . TYR A 1 100 ? -0.755 6.214 -9.785 1.00 93.06 100 TYR A CA 1
ATOM 805 C C . TYR A 1 100 ? -0.031 5.279 -10.752 1.00 93.06 100 TYR A C 1
ATOM 807 O O . TYR A 1 100 ? -0.651 4.818 -11.717 1.00 93.06 100 TYR A O 1
ATOM 815 N N . PRO A 1 101 ? 1.257 4.981 -10.517 1.00 93.25 101 PRO A N 1
ATOM 816 C CA . PRO A 1 101 ? 1.905 3.834 -11.137 1.00 93.25 101 PRO A CA 1
ATOM 817 C C . PRO A 1 101 ? 1.128 2.547 -10.841 1.00 93.25 101 PRO A C 1
ATOM 819 O O . PRO A 1 101 ? 0.402 2.460 -9.849 1.00 93.25 101 PRO A O 1
ATOM 822 N N . TYR A 1 102 ? 1.297 1.521 -11.672 1.00 93.19 102 TYR A N 1
ATOM 823 C CA . TYR A 1 102 ? 0.771 0.191 -11.348 1.00 93.19 102 TYR A CA 1
ATOM 824 C C . TYR A 1 102 ? 1.427 -0.382 -10.081 1.00 93.19 102 TYR A C 1
ATOM 826 O O . TYR A 1 102 ? 0.752 -0.808 -9.142 1.00 93.19 102 TYR A O 1
ATOM 834 N N . ALA A 1 103 ? 2.755 -0.322 -10.038 1.00 95.06 103 ALA A N 1
ATOM 835 C CA . ALA A 1 103 ? 3.575 -0.701 -8.902 1.00 95.06 103 ALA A CA 1
ATOM 836 C C . ALA A 1 103 ? 4.839 0.166 -8.855 1.00 95.06 103 ALA A C 1
ATOM 838 O O . ALA A 1 103 ? 5.129 0.898 -9.799 1.00 95.06 103 ALA A O 1
ATOM 839 N N . THR A 1 104 ? 5.613 0.063 -7.777 1.00 95.00 104 THR A N 1
ATOM 840 C CA . THR A 1 104 ? 6.909 0.755 -7.642 1.00 95.00 104 THR A CA 1
ATOM 841 C C . THR A 1 104 ? 8.033 0.160 -8.491 1.00 95.00 104 THR A C 1
ATOM 843 O O . THR A 1 104 ? 9.134 0.697 -8.471 1.00 95.00 104 THR A O 1
ATOM 846 N N . GLN A 1 105 ? 7.787 -0.961 -9.175 1.00 93.06 105 GLN A N 1
ATOM 847 C CA . GLN A 1 105 ? 8.726 -1.604 -10.095 1.00 93.06 105 GLN A CA 1
ATOM 848 C C . GLN A 1 105 ? 7.970 -2.096 -11.334 1.00 93.06 105 GLN A C 1
ATOM 850 O O . GLN A 1 105 ? 6.964 -2.804 -11.198 1.00 93.06 105 GLN A O 1
ATOM 855 N N . GLY A 1 106 ? 8.447 -1.746 -12.528 1.00 92.81 106 GLY A N 1
ATOM 856 C CA . GLY A 1 106 ? 7.970 -2.298 -13.794 1.00 92.81 106 GLY A CA 1
ATOM 857 C C . GLY A 1 106 ? 8.608 -3.645 -14.156 1.00 92.81 106 GLY A C 1
ATOM 858 O O . GLY A 1 106 ? 9.719 -3.949 -13.728 1.00 92.81 106 GLY A O 1
ATOM 859 N N . ASN A 1 107 ? 7.915 -4.449 -14.970 1.00 94.06 107 ASN A N 1
ATOM 860 C CA . ASN A 1 107 ? 8.346 -5.782 -15.426 1.00 94.06 107 ASN A CA 1
ATOM 861 C C . ASN A 1 107 ? 8.754 -6.761 -14.301 1.00 94.06 107 ASN A C 1
ATOM 863 O O . ASN A 1 107 ? 9.516 -7.698 -14.535 1.00 94.06 107 ASN A O 1
ATOM 867 N N . ALA A 1 108 ? 8.259 -6.564 -13.079 1.00 93.38 108 ALA A N 1
ATOM 868 C CA . ALA A 1 108 ? 8.585 -7.390 -11.923 1.00 93.38 108 ALA A CA 1
ATOM 869 C C . ALA A 1 108 ? 7.624 -8.583 -11.822 1.00 93.38 108 ALA A C 1
ATOM 871 O O . ALA A 1 108 ? 6.415 -8.411 -11.957 1.00 93.38 108 ALA A O 1
ATOM 872 N N . VAL A 1 109 ? 8.136 -9.783 -11.539 1.00 93.19 109 VAL A N 1
ATOM 873 C CA . VAL A 1 109 ? 7.321 -11.007 -11.433 1.00 93.19 109 VAL A CA 1
ATOM 874 C C . VAL A 1 109 ? 6.384 -10.932 -10.229 1.00 93.19 109 VAL A C 1
ATOM 876 O O . VAL A 1 109 ? 6.844 -10.850 -9.095 1.00 93.19 109 VAL A O 1
ATOM 879 N N . VAL A 1 110 ? 5.069 -11.011 -10.425 1.00 90.75 110 VAL A N 1
ATOM 880 C CA . VAL A 1 110 ? 4.076 -10.934 -9.330 1.00 90.75 110 VAL A CA 1
ATOM 881 C C . VAL A 1 110 ? 3.441 -12.281 -8.981 1.00 90.75 110 VAL A C 1
ATOM 883 O O . VAL A 1 110 ? 2.656 -12.363 -8.042 1.00 90.75 110 VAL A O 1
ATOM 886 N N . GLY A 1 111 ? 3.842 -13.350 -9.672 1.00 82.12 111 GLY A N 1
ATOM 887 C CA . GLY A 1 111 ? 3.310 -14.703 -9.499 1.00 82.12 111 GLY A CA 1
ATOM 888 C C . GLY A 1 111 ? 2.324 -15.082 -10.605 1.00 82.12 111 GLY A C 1
ATOM 889 O O . GLY A 1 111 ? 1.911 -14.236 -11.389 1.00 82.12 111 GLY A O 1
ATOM 890 N N . HIS A 1 112 ? 1.979 -16.373 -10.684 1.00 78.38 112 HIS A N 1
ATOM 891 C CA . HIS A 1 112 ? 1.110 -16.931 -11.736 1.00 78.38 112 HIS A CA 1
ATOM 892 C C . HIS A 1 112 ? 1.535 -16.537 -13.162 1.00 78.38 112 HIS A C 1
ATOM 894 O O . HIS A 1 112 ? 0.690 -16.247 -13.994 1.00 78.38 112 HIS A O 1
ATOM 900 N N . GLU A 1 113 ? 2.849 -16.490 -13.414 1.00 81.94 113 GLU A N 1
ATOM 901 C CA . GLU A 1 113 ? 3.439 -16.121 -14.716 1.00 81.94 113 GLU A CA 1
ATOM 902 C C . GLU A 1 113 ? 3.153 -14.677 -15.168 1.00 81.94 113 GLU A C 1
ATOM 904 O O . GLU A 1 113 ? 3.517 -14.284 -16.275 1.00 81.94 113 GLU A O 1
ATOM 909 N N . TYR A 1 114 ? 2.572 -13.849 -14.295 1.00 88.31 114 TYR A N 1
ATOM 910 C CA . TYR A 1 114 ? 2.339 -12.438 -14.560 1.00 88.31 114 TYR A CA 1
ATOM 911 C C . TYR A 1 114 ? 3.490 -11.568 -14.064 1.00 88.31 114 TYR A C 1
ATOM 913 O O . TYR A 1 114 ? 4.063 -11.788 -12.990 1.00 88.31 114 TYR A O 1
ATOM 921 N N . ASN A 1 115 ? 3.750 -10.509 -14.828 1.00 94.62 115 ASN A N 1
ATOM 922 C CA . ASN A 1 115 ? 4.645 -9.424 -14.458 1.00 94.62 115 ASN A CA 1
ATOM 923 C C . ASN A 1 115 ? 3.849 -8.130 -14.281 1.00 94.62 115 ASN A C 1
ATOM 925 O O . ASN A 1 115 ? 2.807 -7.936 -14.913 1.00 94.62 115 ASN A O 1
ATOM 929 N N . THR A 1 116 ? 4.368 -7.210 -13.468 1.00 94.06 116 THR A N 1
ATOM 930 C CA . THR A 1 116 ? 3.912 -5.823 -13.529 1.00 94.06 116 THR A CA 1
ATOM 931 C C . THR A 1 116 ? 4.134 -5.278 -14.947 1.00 94.06 116 THR A C 1
ATOM 933 O O . THR A 1 116 ? 5.079 -5.693 -15.628 1.00 94.06 116 THR A O 1
ATOM 936 N N . PRO A 1 117 ? 3.290 -4.349 -15.428 1.00 93.06 117 PRO A N 1
ATOM 937 C CA . PRO A 1 117 ? 3.514 -3.689 -16.706 1.00 93.06 117 PRO A CA 1
ATOM 938 C C . PRO A 1 117 ? 4.863 -2.960 -16.744 1.00 93.06 117 PRO A C 1
ATOM 940 O O . PRO A 1 117 ? 5.510 -2.752 -15.715 1.00 93.06 117 PRO A O 1
ATOM 943 N N . LYS A 1 118 ? 5.268 -2.521 -17.939 1.00 92.50 118 LYS A N 1
ATOM 944 C CA . LYS A 1 118 ? 6.495 -1.736 -18.121 1.00 92.50 118 LYS A CA 1
ATOM 945 C C . LYS A 1 118 ? 6.546 -0.507 -17.206 1.00 92.50 118 LYS A C 1
ATOM 947 O O . LYS A 1 118 ? 5.516 0.083 -16.873 1.00 92.50 118 LYS A O 1
ATOM 952 N N . GLU A 1 119 ? 7.764 -0.093 -16.873 1.00 87.69 119 GLU A N 1
ATOM 953 C CA . GLU A 1 119 ? 8.029 1.114 -16.086 1.00 87.69 119 GLU A CA 1
ATOM 954 C C . GLU A 1 119 ? 7.289 2.335 -16.667 1.00 87.69 119 GLU A C 1
ATOM 956 O O . GLU A 1 119 ? 7.189 2.506 -17.886 1.00 87.69 119 GLU A O 1
ATOM 961 N N . GLY A 1 120 ? 6.730 3.169 -15.788 1.00 84.88 120 GLY A N 1
ATOM 962 C CA . GLY A 1 120 ? 5.935 4.339 -16.174 1.00 84.88 120 GLY A CA 1
ATOM 963 C C . GLY A 1 120 ? 4.487 4.049 -16.593 1.00 84.88 120 GLY A C 1
ATOM 964 O O . GLY A 1 120 ? 3.749 4.993 -16.882 1.00 84.88 120 GLY A O 1
ATOM 965 N N . ALA A 1 121 ? 4.043 2.786 -16.606 1.00 89.38 121 ALA A N 1
ATOM 966 C CA . ALA A 1 121 ? 2.633 2.462 -16.798 1.00 89.38 121 ALA A CA 1
ATOM 967 C C . ALA A 1 121 ? 1.774 3.000 -15.639 1.00 89.38 121 ALA A C 1
ATOM 969 O O . ALA A 1 121 ? 2.059 2.776 -14.458 1.00 89.38 121 ALA A O 1
ATOM 970 N N . LEU A 1 122 ? 0.694 3.692 -15.998 1.00 91.62 122 LEU A N 1
ATOM 971 C CA . LEU A 1 122 ? -0.268 4.262 -15.062 1.00 91.62 122 LEU A CA 1
ATOM 972 C C . LEU A 1 122 ? -1.453 3.310 -14.857 1.00 91.62 122 LEU A C 1
ATOM 974 O O . LEU A 1 122 ? -1.890 2.640 -15.790 1.00 91.62 122 LEU A O 1
ATOM 978 N N . SER A 1 123 ? -1.984 3.267 -13.636 1.00 91.62 123 SER A N 1
ATOM 979 C CA . SER A 1 123 ? -3.112 2.420 -13.253 1.00 91.62 123 SER A CA 1
ATOM 980 C C . SER A 1 123 ? -4.361 3.251 -12.972 1.00 91.62 123 SER A C 1
ATOM 982 O O . SER A 1 123 ? -4.479 3.898 -11.926 1.00 91.62 123 SER A O 1
ATOM 984 N N . ALA A 1 124 ? -5.328 3.174 -13.890 1.00 89.44 124 ALA A N 1
ATOM 985 C CA . ALA A 1 124 ? -6.669 3.722 -13.689 1.00 89.44 124 ALA A CA 1
ATOM 986 C C . ALA A 1 124 ? -7.373 3.076 -12.481 1.00 89.44 124 ALA A C 1
ATOM 988 O O . ALA A 1 124 ? -8.052 3.765 -11.724 1.00 89.44 124 ALA A O 1
ATOM 989 N N . ILE A 1 125 ? -7.153 1.777 -12.249 1.00 90.56 125 ILE A N 1
ATOM 990 C CA . ILE A 1 125 ? -7.707 1.058 -11.092 1.00 90.56 125 ILE A CA 1
ATOM 991 C C . ILE A 1 125 ? -7.081 1.552 -9.783 1.00 90.56 125 ILE A C 1
ATOM 993 O O . ILE A 1 125 ? -7.794 1.798 -8.810 1.00 90.56 125 ILE A O 1
ATOM 997 N N . GLY A 1 126 ? -5.768 1.796 -9.768 1.00 91.12 126 GLY A N 1
ATOM 998 C CA . GLY A 1 126 ? -5.090 2.415 -8.629 1.00 91.12 126 GLY A CA 1
ATOM 999 C C . GLY A 1 126 ? -5.669 3.793 -8.296 1.00 91.12 126 GLY A C 1
ATOM 1000 O O . GLY A 1 126 ? -5.942 4.083 -7.132 1.00 91.12 126 GLY A O 1
ATOM 1001 N N . ALA A 1 127 ? -5.932 4.618 -9.315 1.00 91.69 127 ALA A N 1
ATOM 1002 C CA . ALA A 1 127 ? -6.590 5.914 -9.141 1.00 91.69 127 ALA A CA 1
ATOM 1003 C C . ALA A 1 127 ? -8.033 5.779 -8.622 1.00 91.69 127 ALA A C 1
ATOM 1005 O O . ALA A 1 127 ? -8.420 6.498 -7.700 1.00 91.69 127 ALA A O 1
ATOM 1006 N N . ALA A 1 128 ? -8.811 4.831 -9.153 1.00 90.94 128 ALA A N 1
ATOM 1007 C CA . ALA A 1 128 ? -10.168 4.563 -8.689 1.00 90.94 128 ALA A CA 1
ATOM 1008 C C . ALA A 1 128 ? -10.182 4.185 -7.200 1.00 90.94 128 ALA A C 1
ATOM 1010 O O . ALA A 1 128 ? -10.873 4.832 -6.415 1.00 90.94 128 ALA A O 1
ATOM 1011 N N . TYR A 1 129 ? -9.356 3.224 -6.771 1.00 91.75 129 TYR A N 1
ATOM 1012 C CA . TYR A 1 129 ? -9.268 2.854 -5.356 1.00 91.75 129 TYR A CA 1
ATOM 1013 C C . TYR A 1 129 ? -8.751 3.986 -4.467 1.00 91.75 129 TYR A C 1
ATOM 1015 O O . TYR A 1 129 ? -9.201 4.098 -3.326 1.00 91.75 129 TYR A O 1
ATOM 1023 N N . ALA A 1 130 ? -7.864 4.854 -4.965 1.00 91.88 130 ALA A N 1
ATOM 1024 C CA . ALA A 1 130 ? -7.466 6.054 -4.233 1.00 91.88 130 ALA A CA 1
ATOM 1025 C C . ALA A 1 130 ? -8.674 6.960 -3.953 1.00 91.88 130 ALA A C 1
ATOM 1027 O O . ALA A 1 130 ? -8.865 7.403 -2.819 1.00 91.88 130 ALA A O 1
ATOM 1028 N N . ILE A 1 131 ? -9.533 7.181 -4.955 1.00 89.50 131 ILE A N 1
ATOM 1029 C CA . ILE A 1 131 ? -10.781 7.937 -4.791 1.00 89.50 131 ILE A CA 1
ATOM 1030 C C . ILE A 1 131 ? -11.687 7.248 -3.768 1.00 89.50 131 ILE A C 1
ATOM 1032 O O . ILE A 1 131 ? -12.168 7.925 -2.860 1.00 89.50 131 ILE A O 1
ATOM 1036 N N . LEU A 1 132 ? -11.878 5.925 -3.855 1.00 88.50 132 LEU A N 1
ATOM 1037 C CA . LEU A 1 132 ? -12.709 5.184 -2.896 1.00 88.50 132 LEU A CA 1
ATOM 1038 C C . LEU A 1 132 ? -12.175 5.327 -1.466 1.00 88.50 132 LEU A C 1
ATOM 1040 O O . LEU A 1 132 ? -12.929 5.685 -0.564 1.00 88.50 132 LEU A O 1
ATOM 1044 N N . ALA A 1 133 ? -10.868 5.145 -1.267 1.00 87.88 133 ALA A N 1
ATOM 1045 C CA . ALA A 1 133 ? -10.224 5.248 0.039 1.00 87.88 133 ALA A CA 1
ATOM 1046 C C . ALA A 1 133 ? -10.278 6.670 0.631 1.00 87.88 133 ALA A C 1
ATOM 1048 O O . ALA A 1 133 ? -10.296 6.830 1.857 1.00 87.88 133 ALA A O 1
ATOM 1049 N N . LEU A 1 134 ? -10.297 7.706 -0.216 1.00 87.00 134 LEU A N 1
ATOM 1050 C CA . LEU A 1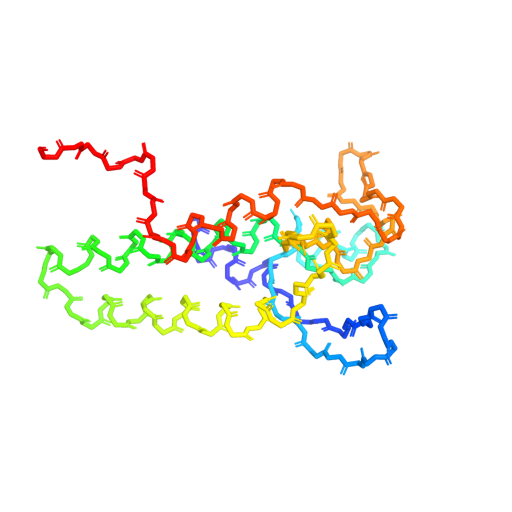 134 ? -10.395 9.111 0.191 1.00 87.00 134 LEU A CA 1
ATOM 1051 C C . LEU A 1 134 ? -11.837 9.543 0.471 1.00 87.00 134 LEU A C 1
ATOM 1053 O O . LEU A 1 134 ? -12.100 10.126 1.521 1.00 87.00 134 LEU A O 1
ATOM 1057 N N . LYS A 1 135 ? -12.763 9.247 -0.447 1.00 85.62 135 LYS A N 1
ATOM 1058 C CA . LYS A 1 135 ? -14.195 9.571 -0.327 1.00 85.62 135 LYS A CA 1
ATOM 1059 C C . LYS A 1 135 ? -14.908 8.688 0.685 1.00 85.62 135 LYS A C 1
ATOM 1061 O O . LYS A 1 135 ? -15.954 9.059 1.203 1.00 85.62 135 LYS A O 1
ATOM 1066 N N . GLY A 1 136 ? -14.323 7.537 0.976 1.00 75.19 136 GLY A N 1
ATOM 1067 C CA . GLY A 1 136 ? -14.884 6.559 1.874 1.00 75.19 136 GLY A CA 1
ATOM 1068 C C . GLY A 1 136 ? -16.106 5.862 1.314 1.00 75.19 136 GLY A C 1
ATOM 1069 O O . GLY A 1 136 ? -17.080 5.652 2.039 1.00 75.19 136 GLY A O 1
ATOM 1070 N N . PHE A 1 137 ? -16.058 5.548 0.023 1.00 72.94 137 PHE A N 1
ATOM 1071 C CA . PHE A 1 137 ? -17.091 4.760 -0.620 1.00 72.94 137 PHE A CA 1
ATOM 1072 C C . PHE A 1 137 ? -16.918 3.290 -0.249 1.00 72.94 137 PHE A C 1
ATOM 1074 O O . PHE A 1 137 ? -15.841 2.707 -0.413 1.00 72.94 137 PHE A O 1
ATOM 1081 N N . ASP A 1 138 ? -18.001 2.700 0.235 1.00 68.88 138 ASP A N 1
ATOM 1082 C CA . ASP A 1 138 ? -18.054 1.298 0.595 1.00 68.88 138 ASP A CA 1
ATOM 1083 C C . ASP A 1 138 ? -19.090 0.586 -0.282 1.00 68.88 138 ASP A C 1
ATOM 1085 O O . ASP A 1 138 ? -20.286 0.760 -0.060 1.00 68.88 138 ASP A O 1
ATOM 1089 N N . PRO A 1 139 ? -18.667 -0.217 -1.274 1.00 63.84 139 PRO A N 1
ATOM 1090 C CA . PRO A 1 139 ? -19.599 -0.935 -2.142 1.00 63.84 139 PRO A CA 1
ATOM 1091 C C . PRO A 1 139 ? -20.406 -2.012 -1.401 1.00 63.84 139 PRO A C 1
ATOM 1093 O O . PRO A 1 139 ? -21.320 -2.590 -1.980 1.00 63.84 139 PRO A O 1
ATOM 1096 N N . LEU A 1 140 ? -20.048 -2.318 -0.151 1.00 65.25 140 LEU A N 1
ATOM 1097 C CA . LEU A 1 140 ? -20.684 -3.318 0.699 1.00 65.25 140 LEU A CA 1
ATOM 1098 C C . LEU A 1 140 ? -21.438 -2.680 1.872 1.00 65.25 140 LEU A C 1
ATOM 1100 O O . LEU A 1 140 ? -21.825 -3.388 2.807 1.00 65.25 140 LEU A O 1
ATOM 1104 N N . CYS A 1 141 ? -21.606 -1.354 1.908 1.00 63.50 141 CYS A N 1
ATOM 1105 C CA . CYS A 1 141 ? -22.615 -0.784 2.791 1.00 63.50 141 CYS A CA 1
ATOM 1106 C C . CYS A 1 141 ? -23.981 -1.030 2.143 1.00 63.50 141 CYS A C 1
ATOM 1108 O O . CYS A 1 141 ? -24.220 -0.620 1.008 1.00 63.50 141 CYS A O 1
ATOM 1110 N N . GLN A 1 142 ? -24.876 -1.732 2.838 1.00 55.59 142 GLN A N 1
ATOM 1111 C CA . GLN A 1 142 ? -26.284 -1.655 2.466 1.00 55.59 142 GLN A CA 1
ATOM 1112 C C . GLN A 1 142 ? -26.709 -0.216 2.754 1.00 55.59 142 GLN A C 1
ATOM 1114 O O . GLN A 1 142 ? -26.430 0.282 3.844 1.00 55.59 142 GLN A O 1
ATOM 1119 N N . GLY A 1 143 ? -27.237 0.475 1.742 1.00 54.22 143 GLY A N 1
ATOM 1120 C CA . GLY A 1 143 ? -27.757 1.825 1.926 1.00 54.22 143 GLY A CA 1
ATOM 1121 C C . GLY A 1 143 ? -28.777 1.831 3.061 1.00 54.22 143 GLY A C 1
ATOM 1122 O O . GLY A 1 143 ? -29.576 0.899 3.161 1.00 54.22 143 GLY A O 1
ATOM 1123 N N . GLU A 1 144 ? -28.695 2.844 3.919 1.00 44.06 144 GLU A N 1
ATOM 1124 C CA . GLU A 1 144 ? -29.844 3.263 4.724 1.00 44.06 144 GLU A CA 1
ATOM 1125 C C . GLU A 1 144 ? -30.906 3.887 3.812 1.00 44.06 144 GLU A C 1
ATOM 1127 O O . GLU A 1 144 ? -30.513 4.607 2.860 1.00 44.06 144 GLU A O 1
#

Secondary structure (DSSP, 8-state):
-HHHHHHHTEEEEEEE-TTS-EEEEEEE-SS-HHHHHHTT-----BHHHHHHHHHHHHHHHHHHHHTT-HHHHHHHHHHHHHHHHHHGGGPEEETTEEEEESBSSSS-EEETTEEPPSTT-EEHHHHHHHHHHHHT--TTPPP-

pLDDT: mean 90.15, std 9.19, range [44.06, 98.12]

Foldseek 3Di:
DLVCQVVFFWDWDWFQAPVRDTDIATFGALGGPVVCVVQVHDRKHFLLRRLVSLLVLLVQLVVCVVVVVNVRNVVSVVVSVVNCVRRVVQWDDDDNDTWHQRMSDAQDDRDPPDGHHGPPDTDPSSVVSNCCSVVSDDPPDDDD

Sequence (144 aa):
MAAFVEQKCLSEVTFVTGDNRKMTVTGVDFVDRNRAKSLGREPLVSFEWSFQLANAYLRLERDFEQLGQVRKAKKYRIKRQKLLKSLLPVAIKREGGLSYPYATQGNAVVGHEYNTPKEGALSAIGAAYAILALKGFDPLCQGE